Protein AF-A0AAW8L0X0-F1 (afdb_monomer_lite)

Sequence (111 aa):
AMCPGYNTEIGFKNVHPFYSKMMTKKLFKYFIHPYQNTWNQLSSIEKVLATTSLEEFEKEYFEMAGFEDYQSYCQAINPIYVFENVKIPLMILNAEDDPVCSIKNLEPYKE

pLDDT: mean 89.3, std 7.29, range [59.38, 97.69]

Secondary structure (DSSP, 8-state):
---TTS-GGGTGGGS-HHHHHHHHHHHIIIIIGGGHHHHTT-TTHHHHHH--SHHHHHHHGGGGGT-SSHHHHHHHH-GGGGGGG--S-------TT-SSS-GGGTGGG--

Radius of gyration: 15.94 Å; chains: 1; bounding box: 37×30×42 Å

Structure (mmCIF, N/CA/C/O backbone):
data_AF-A0AAW8L0X0-F1
#
_entry.id   AF-A0AAW8L0X0-F1
#
loop_
_atom_site.group_PDB
_atom_site.id
_atom_site.type_symbol
_atom_site.label_atom_id
_atom_site.label_alt_id
_atom_site.label_comp_id
_atom_site.label_asym_id
_atom_site.label_entity_id
_atom_site.label_seq_id
_atom_site.pdbx_PDB_ins_code
_atom_site.Cartn_x
_atom_site.Cartn_y
_atom_site.Cartn_z
_atom_site.occupancy
_atom_site.B_iso_or_equiv
_atom_site.auth_seq_id
_atom_site.auth_comp_id
_atom_site.auth_asym_id
_atom_site.auth_atom_id
_atom_site.pdbx_PDB_model_num
ATOM 1 N N . ALA A 1 1 ? 2.992 12.278 -4.310 1.00 61.03 1 ALA A N 1
ATOM 2 C CA . ALA A 1 1 ? 2.890 10.877 -3.845 1.00 61.03 1 ALA A CA 1
ATOM 3 C C . ALA A 1 1 ? 3.703 10.020 -4.802 1.00 61.03 1 ALA A C 1
ATOM 5 O O . ALA A 1 1 ? 3.964 10.487 -5.905 1.00 61.03 1 ALA A O 1
ATOM 6 N N . MET A 1 2 ? 4.141 8.832 -4.393 1.00 74.38 2 MET A N 1
ATOM 7 C CA . MET A 1 2 ? 4.737 7.866 -5.318 1.00 74.38 2 MET A CA 1
ATOM 8 C C . MET A 1 2 ? 3.695 6.777 -5.565 1.00 74.38 2 MET A C 1
ATOM 10 O O . MET A 1 2 ? 3.048 6.304 -4.632 1.00 74.38 2 MET A O 1
ATOM 14 N N . CYS A 1 3 ? 3.454 6.467 -6.830 1.00 65.94 3 CYS A N 1
ATOM 15 C CA . CYS A 1 3 ? 2.325 5.647 -7.252 1.00 65.94 3 CYS A CA 1
ATOM 16 C C . CYS A 1 3 ? 2.528 4.174 -6.918 1.00 65.94 3 CYS A C 1
ATOM 18 O O . CYS A 1 3 ? 3.634 3.670 -7.119 1.00 65.94 3 CYS A O 1
ATOM 20 N N . PRO A 1 4 ? 1.471 3.467 -6.481 1.00 59.38 4 PRO A N 1
ATOM 21 C CA . PRO A 1 4 ? 1.561 2.058 -6.108 1.00 59.38 4 PRO A CA 1
ATOM 22 C C . PRO A 1 4 ? 1.787 1.129 -7.311 1.00 59.38 4 PRO A C 1
ATOM 24 O O . PRO A 1 4 ? 1.965 -0.064 -7.127 1.00 59.38 4 PRO A O 1
ATOM 27 N N . GLY A 1 5 ? 1.780 1.659 -8.542 1.00 70.06 5 GLY A N 1
ATOM 28 C CA . GLY A 1 5 ? 2.093 0.899 -9.757 1.00 70.06 5 GLY A CA 1
ATOM 29 C C . GLY A 1 5 ? 3.571 0.517 -9.913 1.00 70.06 5 GLY A C 1
ATOM 30 O O . GLY A 1 5 ? 3.900 -0.209 -10.844 1.00 70.06 5 GLY A O 1
ATOM 31 N N . TYR A 1 6 ? 4.446 0.996 -9.024 1.00 80.19 6 TYR A N 1
ATOM 32 C CA . TYR A 1 6 ? 5.850 0.582 -8.932 1.00 80.19 6 TYR A CA 1
ATOM 33 C C . TYR A 1 6 ? 6.132 0.109 -7.504 1.00 80.19 6 TYR A C 1
ATOM 35 O O . TYR A 1 6 ? 5.328 -0.624 -6.947 1.00 80.19 6 TYR A O 1
ATOM 43 N N . ASN A 1 7 ? 7.227 0.536 -6.875 1.00 87.25 7 ASN A N 1
ATOM 44 C CA . ASN A 1 7 ? 7.525 0.127 -5.513 1.00 87.25 7 ASN A CA 1
ATOM 45 C C . ASN A 1 7 ? 6.540 0.753 -4.504 1.00 87.25 7 ASN A C 1
ATOM 47 O O . ASN A 1 7 ? 6.536 1.973 -4.291 1.00 87.25 7 ASN A O 1
ATOM 51 N N . THR A 1 8 ? 5.704 -0.083 -3.883 1.00 86.25 8 THR A N 1
ATOM 52 C CA . THR A 1 8 ? 4.682 0.346 -2.914 1.00 86.25 8 THR A CA 1
ATOM 53 C C . THR A 1 8 ? 5.286 0.786 -1.580 1.00 86.25 8 THR A C 1
ATOM 55 O O . THR A 1 8 ? 4.804 1.748 -0.988 1.00 86.25 8 THR A O 1
ATOM 58 N N . GLU A 1 9 ? 6.413 0.201 -1.165 1.00 87.50 9 GLU A N 1
ATOM 59 C CA . GLU A 1 9 ? 7.045 0.438 0.147 1.00 87.50 9 GLU A CA 1
ATOM 60 C C . GLU A 1 9 ? 7.636 1.848 0.319 1.00 87.50 9 GLU A C 1
ATOM 62 O O . GLU A 1 9 ? 7.949 2.291 1.431 1.00 87.50 9 GLU A O 1
ATOM 67 N N . ILE A 1 10 ? 7.817 2.575 -0.787 1.00 84.75 10 ILE A N 1
ATOM 68 C CA . ILE A 1 10 ? 8.247 3.981 -0.786 1.00 84.75 10 ILE A CA 1
ATOM 69 C C . ILE A 1 10 ? 7.117 4.948 -1.163 1.00 84.75 10 ILE A C 1
ATOM 71 O O . ILE A 1 10 ? 7.315 6.169 -1.161 1.00 84.75 10 ILE A O 1
ATOM 75 N N . GLY A 1 11 ? 5.925 4.412 -1.443 1.00 80.62 11 GLY A N 1
ATOM 76 C CA . GLY A 1 11 ? 4.732 5.131 -1.879 1.00 80.62 11 GLY A CA 1
ATOM 77 C C . GLY A 1 11 ? 4.347 6.261 -0.927 1.00 80.62 11 GLY A C 1
ATOM 78 O O . GLY A 1 11 ? 4.371 7.450 -1.277 1.00 80.62 11 GLY A O 1
ATOM 79 N N . PHE A 1 12 ? 4.023 5.879 0.311 1.00 85.94 12 PHE A N 1
ATOM 80 C CA . PHE A 1 12 ? 3.452 6.786 1.308 1.00 85.94 12 PHE A CA 1
ATOM 81 C C . PHE A 1 12 ? 4.471 7.688 2.011 1.00 85.94 12 PHE A C 1
ATOM 83 O O . PHE A 1 12 ? 4.092 8.782 2.435 1.00 85.94 12 PHE A O 1
ATOM 90 N N . LYS A 1 13 ? 5.762 7.320 2.028 1.00 84.12 13 LYS A N 1
ATOM 91 C CA . LYS A 1 13 ? 6.858 8.162 2.559 1.00 84.12 13 LYS A CA 1
ATOM 92 C C . LYS A 1 13 ? 6.928 9.540 1.896 1.00 84.12 13 LYS A C 1
ATOM 94 O O . LYS A 1 13 ? 7.334 10.521 2.508 1.00 84.12 13 LYS A O 1
ATOM 99 N N . ASN A 1 14 ? 6.512 9.611 0.634 1.00 81.94 14 ASN A N 1
ATOM 100 C CA . ASN A 1 14 ? 6.578 10.811 -0.199 1.00 81.94 14 ASN A CA 1
ATOM 101 C C . ASN A 1 14 ? 5.235 11.561 -0.285 1.00 81.94 14 ASN A C 1
ATOM 103 O O . ASN A 1 14 ? 5.038 12.416 -1.156 1.00 81.94 14 ASN A O 1
ATOM 107 N N . VAL A 1 15 ? 4.262 11.222 0.568 1.00 84.69 15 VAL A N 1
ATOM 108 C CA . VAL A 1 15 ? 2.988 11.943 0.649 1.00 84.69 15 VAL A CA 1
ATOM 109 C C . VAL A 1 15 ? 3.132 13.116 1.607 1.00 84.69 15 VAL A C 1
ATOM 111 O O . VAL A 1 15 ? 3.624 12.986 2.723 1.00 84.69 15 VAL A O 1
ATOM 114 N N . HIS A 1 16 ? 2.649 14.280 1.182 1.00 88.25 16 HIS A N 1
ATOM 115 C CA . HIS A 1 16 ? 2.696 15.481 2.002 1.00 88.25 16 HIS A CA 1
ATOM 116 C C . HIS A 1 16 ? 1.976 15.264 3.359 1.00 88.25 16 HIS A C 1
ATOM 118 O O . HIS A 1 16 ? 0.823 14.810 3.360 1.00 88.25 16 HIS A O 1
ATOM 124 N N . PRO A 1 17 ? 2.582 15.629 4.510 1.00 90.00 17 PRO A N 1
ATOM 125 C CA . PRO A 1 17 ? 2.106 15.227 5.841 1.00 90.00 17 PRO A CA 1
ATOM 126 C C . PRO A 1 17 ? 0.650 15.595 6.149 1.00 90.00 17 PRO A C 1
ATOM 128 O O . PRO A 1 17 ? -0.095 14.794 6.713 1.00 90.00 17 PRO A O 1
ATOM 131 N N . PHE A 1 18 ? 0.213 16.789 5.732 1.00 91.69 18 PHE A N 1
ATOM 132 C CA . PHE A 1 18 ? -1.177 17.224 5.913 1.00 91.69 18 PHE A CA 1
ATOM 133 C C . PHE A 1 18 ? -2.172 16.298 5.199 1.00 91.69 18 PHE A C 1
ATOM 135 O O . PHE A 1 18 ? -3.173 15.884 5.786 1.00 91.69 18 PHE A O 1
ATOM 142 N N . TYR A 1 19 ? -1.873 15.940 3.947 1.00 89.62 19 TYR A N 1
ATOM 143 C CA . TYR A 1 19 ? -2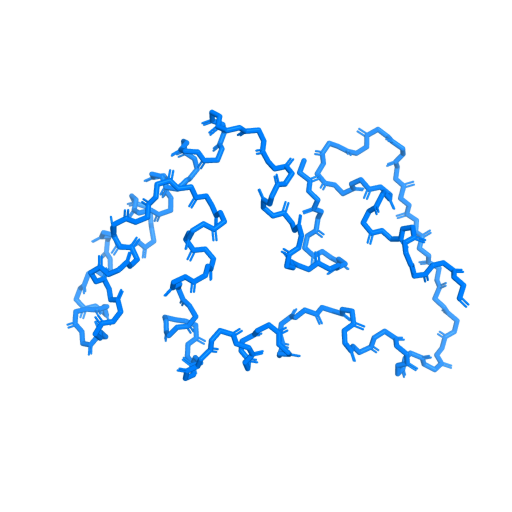.716 15.045 3.163 1.00 89.62 19 TYR A CA 1
ATOM 144 C C . TYR A 1 19 ? -2.673 13.627 3.726 1.00 89.62 19 TYR A C 1
ATOM 146 O O . TYR A 1 19 ? -3.729 13.019 3.859 1.00 89.62 19 TYR A O 1
ATOM 154 N N . SER A 1 20 ? -1.493 13.144 4.130 1.00 92.56 20 SER A N 1
ATOM 155 C CA . SER A 1 20 ? -1.320 11.838 4.777 1.00 92.56 20 SER A CA 1
ATOM 156 C C . SER A 1 20 ? -2.252 11.699 5.987 1.00 92.56 20 SER A C 1
ATOM 158 O O . SER A 1 20 ? -3.143 10.852 6.001 1.00 92.56 20 SER A O 1
ATOM 160 N N . LYS A 1 21 ? -2.178 12.645 6.930 1.00 95.50 21 LYS A N 1
ATOM 161 C CA . LYS A 1 21 ? -3.031 12.664 8.126 1.00 95.50 21 LYS A CA 1
ATOM 162 C C . LYS A 1 21 ? -4.524 12.781 7.809 1.00 95.50 21 LYS A C 1
ATOM 164 O O . LYS A 1 21 ? -5.354 12.134 8.451 1.00 95.50 21 LYS A O 1
ATOM 169 N N . MET A 1 22 ? -4.900 13.628 6.847 1.00 95.94 22 MET A N 1
ATOM 170 C CA . MET A 1 22 ? -6.302 13.779 6.439 1.00 95.94 22 MET A CA 1
ATOM 171 C C . MET A 1 22 ? -6.848 12.478 5.836 1.00 95.94 22 MET A C 1
ATOM 173 O O . MET A 1 22 ? -7.975 12.084 6.141 1.00 95.94 22 MET A O 1
ATOM 177 N N . MET A 1 23 ? -6.068 11.822 4.979 1.00 94.62 23 MET A N 1
ATOM 178 C CA . MET A 1 23 ? -6.480 10.606 4.288 1.00 94.62 23 MET A CA 1
ATOM 179 C C . MET A 1 23 ? -6.581 9.414 5.239 1.00 94.62 23 MET A C 1
ATOM 181 O O . MET A 1 23 ? -7.582 8.710 5.162 1.00 94.62 23 MET A O 1
ATOM 185 N N . THR A 1 24 ? -5.670 9.250 6.206 1.00 96.38 24 THR A N 1
ATOM 186 C CA . THR A 1 24 ? -5.792 8.210 7.249 1.00 96.38 24 THR A CA 1
ATOM 187 C C . THR A 1 24 ? -7.110 8.323 8.014 1.00 96.38 24 THR A C 1
ATOM 189 O O . THR A 1 24 ? -7.841 7.346 8.157 1.00 96.38 24 THR A O 1
ATOM 192 N N . LYS A 1 25 ? -7.518 9.542 8.398 1.00 97.06 25 LYS A N 1
ATOM 193 C CA . LYS A 1 25 ? -8.832 9.758 9.034 1.00 97.06 25 LYS A CA 1
ATOM 194 C C . LYS A 1 25 ? -10.003 9.364 8.131 1.00 97.06 25 LYS A C 1
ATOM 196 O O . LYS A 1 25 ? -11.018 8.866 8.617 1.00 97.06 25 LYS A O 1
ATOM 201 N N . LYS A 1 26 ? -9.892 9.605 6.820 1.00 97.31 26 LYS A N 1
A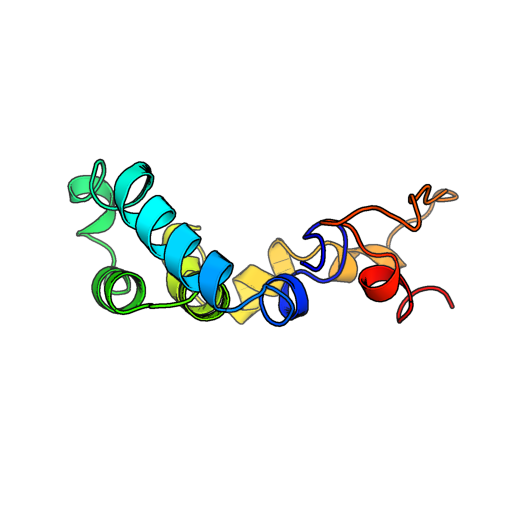TOM 202 C CA . LYS A 1 26 ? -10.912 9.175 5.853 1.00 97.31 26 LYS A CA 1
ATOM 203 C C . LYS A 1 26 ? -10.942 7.652 5.718 1.00 97.31 26 LYS A C 1
ATOM 205 O O . LYS A 1 26 ? -12.041 7.110 5.645 1.00 97.31 26 LYS A O 1
ATOM 210 N N . LEU A 1 27 ? -9.791 6.976 5.742 1.00 96.38 27 LEU A N 1
ATOM 211 C CA . LEU A 1 27 ? -9.732 5.513 5.731 1.00 96.38 27 LEU A CA 1
ATOM 212 C C . LEU A 1 27 ? -10.502 4.930 6.917 1.00 96.38 27 LEU A C 1
ATOM 214 O O . LEU A 1 27 ? -11.388 4.100 6.724 1.00 96.38 27 LEU A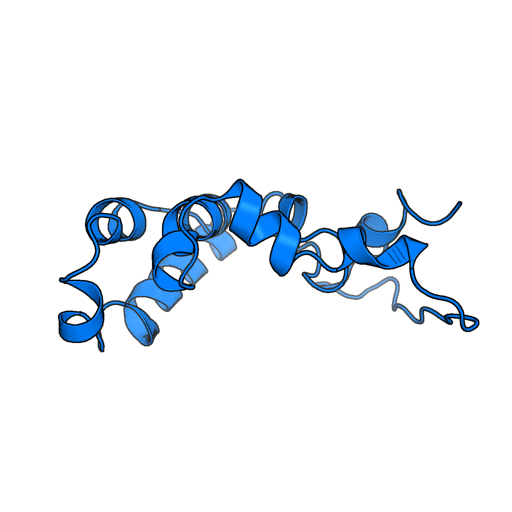 O 1
ATOM 218 N N . PHE A 1 28 ? -10.272 5.456 8.122 1.00 96.44 28 PHE A N 1
ATOM 219 C CA . PHE A 1 28 ? -11.032 5.039 9.299 1.00 96.44 28 PHE A CA 1
ATOM 220 C C . PHE A 1 28 ? -12.530 5.290 9.144 1.00 96.44 28 PHE A C 1
ATOM 222 O O . PHE A 1 28 ? -13.333 4.380 9.342 1.00 96.44 28 PHE A O 1
ATOM 229 N N . LYS A 1 29 ? -12.912 6.506 8.736 1.00 97.69 29 LYS A N 1
ATOM 230 C CA . LYS A 1 29 ? -14.317 6.902 8.580 1.00 97.69 29 LYS A CA 1
ATOM 231 C C . LYS A 1 29 ? -15.088 6.008 7.608 1.00 97.69 29 LYS A C 1
ATOM 233 O O . LYS A 1 29 ? -16.252 5.725 7.873 1.00 97.69 29 LYS A O 1
ATOM 238 N N . TYR A 1 30 ? -14.482 5.627 6.486 1.00 96.75 30 TYR A N 1
ATOM 239 C CA . TYR A 1 30 ? -15.200 4.957 5.399 1.00 96.75 30 TYR A CA 1
ATOM 240 C C . TYR A 1 30 ? -14.988 3.441 5.346 1.00 96.75 30 TYR A C 1
ATOM 242 O O . TYR A 1 30 ? -15.883 2.745 4.875 1.00 96.75 30 TYR A O 1
ATOM 250 N N . PHE A 1 31 ? -13.861 2.922 5.842 1.00 94.44 31 PHE A N 1
ATOM 251 C CA . PHE A 1 31 ? -13.502 1.506 5.676 1.00 94.44 31 PHE A CA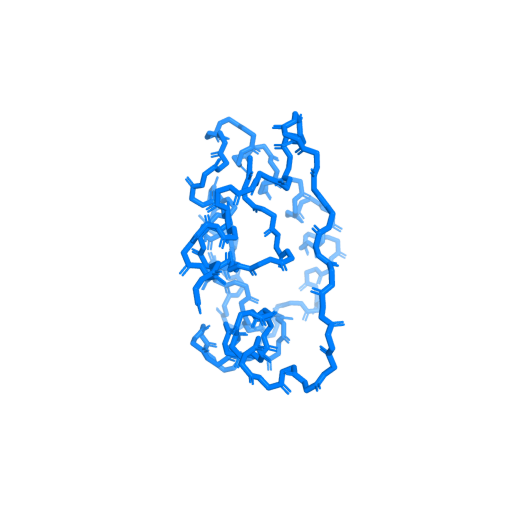 1
ATOM 252 C C . PHE A 1 31 ? -13.294 0.748 6.987 1.00 94.44 31 PHE A C 1
ATOM 254 O O . PHE A 1 31 ? -13.435 -0.472 7.003 1.00 94.44 31 PHE A O 1
ATOM 261 N N . ILE A 1 32 ? -13.010 1.438 8.096 1.00 93.94 32 ILE A N 1
ATOM 262 C CA . ILE A 1 32 ? -12.803 0.765 9.386 1.00 93.94 32 ILE A CA 1
ATOM 263 C C . ILE A 1 32 ? -14.050 0.875 10.264 1.00 93.94 32 ILE A C 1
ATOM 265 O O . ILE A 1 32 ? -14.661 -0.136 10.599 1.00 93.94 32 ILE A O 1
ATOM 269 N N . HIS A 1 33 ? -14.480 2.096 10.592 1.00 94.94 33 HIS A N 1
ATOM 270 C CA . HIS A 1 33 ? -15.601 2.330 11.506 1.00 94.94 33 HIS A CA 1
ATOM 271 C C . HIS A 1 33 ? -16.928 1.699 11.052 1.00 94.94 33 HIS A C 1
ATOM 273 O O . HIS A 1 33 ? -17.579 1.074 11.887 1.00 94.94 33 HIS A O 1
ATOM 279 N N . PRO A 1 34 ? -17.334 1.776 9.767 1.00 96.50 34 PRO A N 1
ATOM 280 C CA . PRO A 1 34 ? -18.595 1.171 9.330 1.00 96.50 34 PRO A CA 1
ATOM 281 C C . PRO A 1 34 ? -18.613 -0.362 9.417 1.00 96.50 34 PRO A C 1
ATOM 283 O O . PRO A 1 34 ? -19.686 -0.957 9.439 1.00 96.50 34 PRO A O 1
ATOM 286 N N . TYR A 1 35 ? -17.439 -0.996 9.481 1.00 94.75 35 TYR A N 1
ATOM 287 C CA . TYR A 1 35 ? -17.273 -2.448 9.433 1.00 94.75 35 TYR A CA 1
ATOM 288 C C . TYR A 1 35 ? -16.584 -2.997 10.691 1.00 94.75 35 TYR A C 1
ATOM 290 O O . TYR A 1 35 ? -15.985 -4.064 10.647 1.00 94.75 35 TYR A O 1
ATOM 298 N N . GLN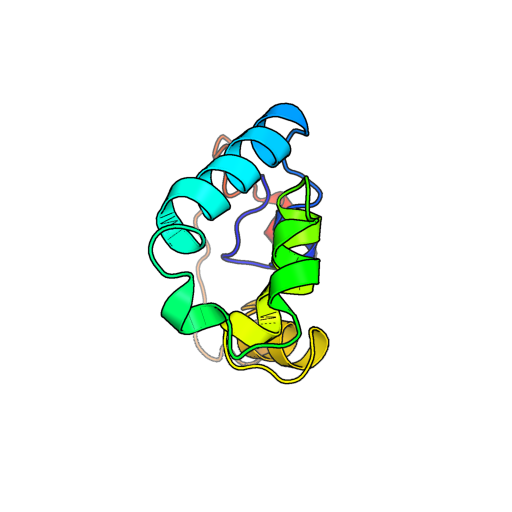 A 1 36 ? -16.677 -2.299 11.830 1.00 91.19 36 GLN A N 1
ATOM 299 C CA . GLN A 1 36 ? -16.005 -2.693 13.079 1.00 91.19 36 GLN A CA 1
ATOM 300 C C . GLN A 1 36 ? -16.266 -4.146 13.478 1.00 91.19 36 GLN A C 1
ATOM 302 O O . GLN A 1 36 ? -15.332 -4.851 13.834 1.00 91.19 36 GLN A O 1
ATOM 307 N N . ASN A 1 37 ? -17.501 -4.634 13.340 1.00 92.62 37 ASN A N 1
ATOM 308 C CA . ASN A 1 37 ? -17.830 -6.023 13.671 1.00 92.62 37 ASN A CA 1
ATOM 309 C C . ASN A 1 37 ? -17.037 -7.045 12.837 1.00 92.62 37 ASN A C 1
ATOM 311 O O . ASN A 1 37 ? -16.710 -8.108 13.350 1.00 92.62 37 ASN A O 1
ATOM 315 N N . THR A 1 38 ? -16.693 -6.712 11.589 1.00 92.50 38 THR A N 1
ATOM 316 C CA . THR A 1 38 ? -15.828 -7.534 10.728 1.00 92.50 38 THR A CA 1
ATOM 317 C C . THR A 1 38 ? -14.389 -7.555 11.239 1.00 92.50 38 THR A C 1
ATOM 319 O O . THR A 1 38 ? -13.686 -8.548 11.083 1.00 92.50 38 THR A O 1
ATOM 322 N N . TRP A 1 39 ? -13.936 -6.466 11.855 1.00 91.25 39 TRP A N 1
ATOM 323 C CA . TRP A 1 39 ? -12.538 -6.281 12.239 1.00 91.25 39 TRP A CA 1
ATOM 324 C C . TRP A 1 39 ? -12.241 -6.619 13.700 1.00 91.25 39 TRP A C 1
ATOM 326 O O . TRP A 1 39 ? -11.100 -6.925 14.018 1.00 91.25 39 TRP A O 1
ATOM 336 N N . ASN A 1 40 ? -13.249 -6.638 14.577 1.00 86.62 40 ASN A N 1
ATOM 337 C CA . ASN A 1 40 ? -13.096 -6.879 16.020 1.00 86.62 40 ASN A CA 1
ATOM 338 C C . ASN A 1 40 ? -12.453 -8.233 16.377 1.00 86.62 40 ASN A C 1
ATOM 340 O O . ASN A 1 40 ? -11.999 -8.419 17.500 1.00 86.62 40 ASN A O 1
ATOM 344 N N . GLN A 1 41 ? -12.440 -9.183 15.443 1.00 87.94 41 GLN A N 1
ATOM 345 C CA . GLN A 1 41 ? -11.795 -10.490 15.596 1.00 87.94 41 GLN A CA 1
ATOM 346 C C . GLN A 1 41 ? -10.277 -10.467 15.351 1.00 87.94 41 GLN A C 1
ATOM 348 O O . GLN A 1 41 ? -9.595 -11.421 15.713 1.00 87.94 41 GLN A O 1
ATOM 353 N N . LEU A 1 42 ? -9.750 -9.404 14.736 1.00 89.44 42 LEU A N 1
ATOM 354 C CA . LEU A 1 42 ? -8.327 -9.256 14.442 1.00 89.44 42 LEU A CA 1
ATOM 355 C C . LEU A 1 42 ? -7.624 -8.530 15.589 1.00 89.44 42 LEU A C 1
ATOM 357 O O . LEU A 1 42 ? -8.018 -7.429 15.970 1.00 89.44 42 LEU A O 1
ATOM 361 N N . SER A 1 43 ? -6.536 -9.106 16.098 1.00 84.19 43 SER A N 1
ATOM 362 C CA . SER A 1 43 ? -5.721 -8.499 17.161 1.00 84.19 43 SER A CA 1
ATOM 363 C C . SER A 1 43 ? -5.032 -7.196 16.744 1.00 84.19 43 SER A C 1
ATOM 365 O O . SER A 1 43 ? -4.728 -6.358 17.589 1.00 84.19 43 SER A O 1
ATOM 367 N N . SER A 1 44 ? -4.787 -7.003 15.448 1.00 87.06 44 SER A N 1
ATOM 368 C CA . SER A 1 44 ? -4.153 -5.804 14.883 1.00 87.06 44 SER A CA 1
ATOM 369 C C . SER A 1 44 ? -5.047 -4.568 14.843 1.00 87.06 44 SER A C 1
ATOM 371 O O . SER A 1 44 ? -4.529 -3.466 14.658 1.00 87.06 44 SER A O 1
ATOM 373 N N . ILE A 1 45 ? -6.366 -4.695 15.034 1.00 92.19 45 ILE A N 1
ATOM 374 C CA . ILE A 1 45 ? -7.286 -3.568 14.821 1.00 92.19 45 ILE A CA 1
ATOM 375 C C . ILE A 1 45 ? -6.971 -2.365 15.720 1.00 92.19 45 ILE A C 1
ATOM 377 O O . ILE A 1 45 ? -7.075 -1.219 15.281 1.00 92.19 45 ILE A O 1
ATOM 381 N N . GLU A 1 46 ? -6.518 -2.606 16.953 1.00 92.94 46 GLU A N 1
ATOM 382 C CA . GLU A 1 46 ? -6.102 -1.541 17.871 1.00 92.94 46 GLU A CA 1
ATOM 383 C C . GLU A 1 46 ? -4.862 -0.796 17.362 1.00 92.94 46 GLU A C 1
ATOM 385 O O . GLU A 1 46 ? -4.810 0.433 17.433 1.00 92.94 46 GLU A O 1
ATOM 390 N N . LYS A 1 47 ? -3.893 -1.519 16.784 1.00 95.06 47 LYS A N 1
ATOM 391 C CA . LYS A 1 47 ? -2.692 -0.918 16.188 1.00 95.06 47 LYS A CA 1
ATOM 392 C C . LYS A 1 47 ? -3.052 -0.083 14.966 1.00 95.06 47 LYS A C 1
ATOM 394 O O . LYS A 1 47 ? -2.623 1.063 14.869 1.00 95.06 47 LYS A O 1
ATOM 399 N N . VAL A 1 48 ? -3.918 -0.606 14.093 1.00 95.56 48 VAL A N 1
ATOM 400 C CA . VAL A 1 48 ? -4.414 0.115 12.912 1.00 95.56 48 VAL A CA 1
ATOM 401 C C . VAL A 1 48 ? -5.100 1.417 13.317 1.00 95.56 48 VAL A C 1
ATOM 403 O O . VAL A 1 48 ? -4.802 2.465 12.746 1.00 95.56 48 VAL A O 1
ATOM 406 N N . LEU A 1 49 ? -5.978 1.385 14.323 1.00 95.25 49 LEU A N 1
ATOM 407 C CA . LEU A 1 49 ? -6.694 2.569 14.813 1.00 95.25 49 LEU A CA 1
ATOM 408 C C . LEU A 1 49 ? -5.786 3.597 15.509 1.00 95.25 49 LEU A C 1
ATOM 410 O O . LEU A 1 49 ? -6.161 4.768 15.596 1.00 95.25 49 LEU A O 1
ATOM 414 N N . ALA A 1 50 ? -4.602 3.192 15.977 1.00 96.50 50 ALA A N 1
ATOM 415 C CA . ALA A 1 50 ? -3.604 4.090 16.555 1.00 96.50 50 ALA A CA 1
ATOM 416 C C . ALA A 1 50 ? -2.782 4.856 15.498 1.00 96.50 50 ALA A C 1
ATOM 418 O O . ALA A 1 50 ? -2.096 5.820 15.842 1.00 96.50 50 ALA A O 1
ATOM 419 N N . THR A 1 51 ? -2.856 4.463 14.222 1.00 97.12 51 THR A N 1
ATOM 420 C CA . THR A 1 51 ? -2.080 5.094 13.145 1.00 97.12 51 THR A CA 1
ATOM 421 C C . THR A 1 51 ? -2.554 6.516 12.836 1.00 97.12 51 THR A C 1
ATOM 423 O O . THR A 1 51 ? -3.736 6.862 12.923 1.00 97.12 51 THR A O 1
ATOM 426 N N . THR A 1 52 ? -1.612 7.380 12.462 1.00 96.12 52 THR A N 1
ATOM 427 C CA . THR A 1 52 ? -1.855 8.815 12.238 1.00 96.12 52 THR A CA 1
ATOM 428 C C . THR A 1 52 ? -1.469 9.297 10.844 1.00 96.12 52 THR A C 1
ATOM 430 O O . THR A 1 52 ? -1.823 10.418 10.459 1.00 96.12 52 THR A O 1
ATOM 433 N N . SER A 1 53 ? -0.780 8.450 10.080 1.00 95.62 53 SER A N 1
ATOM 434 C CA . SER A 1 53 ? -0.320 8.697 8.716 1.00 95.62 53 SER A CA 1
ATOM 435 C C . SER A 1 53 ? -0.637 7.509 7.804 1.00 95.62 53 SER A C 1
ATOM 437 O O . SER A 1 53 ? -0.985 6.426 8.273 1.00 95.62 53 SER A O 1
ATOM 439 N N . LEU A 1 54 ? -0.585 7.714 6.485 1.00 93.38 54 LEU A N 1
ATOM 440 C CA . LEU A 1 54 ? -0.831 6.643 5.514 1.00 93.38 54 LEU A CA 1
ATOM 441 C C . LEU A 1 54 ? 0.267 5.576 5.544 1.00 93.38 54 LEU A C 1
ATOM 443 O O . LEU A 1 54 ? -0.033 4.406 5.356 1.00 93.38 54 LEU A O 1
ATOM 447 N N . GLU A 1 55 ? 1.515 5.976 5.806 1.00 92.19 55 GLU A N 1
ATOM 448 C CA . GLU A 1 55 ? 2.642 5.046 5.932 1.00 92.19 55 GLU A CA 1
ATOM 449 C C . GLU A 1 55 ? 2.482 4.144 7.162 1.00 92.19 55 GLU A C 1
ATOM 451 O O . GLU A 1 55 ? 2.700 2.942 7.079 1.00 92.19 55 GLU A O 1
ATOM 456 N N . GLU A 1 56 ? 2.079 4.709 8.304 1.00 94.75 56 GLU A N 1
ATOM 457 C CA . GLU A 1 56 ? 1.776 3.914 9.501 1.00 94.75 56 GLU A CA 1
ATOM 458 C C . GLU A 1 56 ? 0.593 2.976 9.250 1.00 94.75 56 GLU A C 1
ATOM 460 O O . GLU A 1 56 ? 0.663 1.801 9.589 1.00 94.75 56 GLU A O 1
ATOM 465 N N . PHE A 1 57 ? -0.474 3.477 8.615 1.00 94.81 57 PHE A N 1
ATOM 466 C CA . PHE A 1 57 ? -1.641 2.665 8.276 1.00 94.81 57 PHE A CA 1
ATOM 467 C C . PHE A 1 57 ? -1.263 1.460 7.406 1.00 94.81 57 PHE A C 1
ATOM 469 O O . PHE A 1 57 ? -1.652 0.339 7.720 1.00 94.81 57 PHE A O 1
ATOM 476 N N . GLU A 1 58 ? -0.482 1.671 6.342 1.00 91.44 58 GLU A N 1
ATOM 477 C CA . GLU A 1 58 ? -0.008 0.597 5.462 1.00 91.44 58 GLU A CA 1
ATOM 478 C C . GLU A 1 58 ? 0.754 -0.494 6.237 1.00 91.44 58 GLU A C 1
ATOM 480 O O . GLU A 1 58 ? 0.542 -1.684 6.012 1.00 91.44 58 GLU A O 1
ATOM 485 N N . LYS A 1 59 ? 1.615 -0.094 7.176 1.00 92.62 59 LYS A N 1
ATOM 486 C CA . LYS A 1 59 ? 2.444 -1.028 7.947 1.00 92.62 59 LYS A CA 1
ATOM 487 C C . LYS A 1 59 ? 1.673 -1.851 8.966 1.00 92.62 59 LYS A C 1
ATOM 489 O O . LYS A 1 59 ? 2.163 -2.901 9.357 1.00 92.62 59 LYS A O 1
ATOM 494 N N . GLU A 1 60 ? 0.497 -1.396 9.387 1.00 94.88 60 GLU A N 1
ATOM 495 C CA . GLU A 1 60 ? -0.311 -2.089 10.395 1.00 94.88 60 GLU A CA 1
ATOM 496 C C . GLU A 1 60 ? -1.512 -2.838 9.794 1.00 94.88 60 GLU A C 1
ATOM 498 O O . GLU A 1 60 ? -2.020 -3.768 10.415 1.00 94.88 60 GLU A O 1
ATOM 503 N N . TYR A 1 61 ? -1.989 -2.477 8.593 1.00 93.31 61 TYR A N 1
ATOM 504 C CA . TYR A 1 61 ? -3.226 -3.060 8.046 1.00 93.31 61 TYR A CA 1
ATOM 505 C C . TYR A 1 61 ? -3.061 -4.443 7.388 1.00 93.31 61 TYR A C 1
ATOM 507 O O . TYR A 1 61 ? -4.068 -5.036 7.001 1.00 93.31 61 TYR A O 1
ATOM 515 N N . PHE A 1 62 ? -1.841 -4.975 7.251 1.00 93.81 62 PHE A N 1
ATOM 516 C CA . PHE A 1 62 ? -1.566 -6.207 6.491 1.00 93.81 62 PHE A CA 1
ATOM 517 C C . PHE A 1 62 ? -2.407 -7.418 6.944 1.00 93.81 62 PHE A C 1
ATOM 519 O O . PHE A 1 62 ? -2.882 -8.181 6.102 1.00 93.81 62 PHE A O 1
ATOM 526 N N . GLU A 1 63 ? -2.689 -7.555 8.245 1.00 93.62 63 GLU A N 1
ATOM 527 C CA . GLU A 1 63 ? -3.573 -8.613 8.765 1.00 93.62 63 GLU A CA 1
ATOM 528 C C . GLU A 1 63 ? -5.014 -8.454 8.263 1.00 93.62 63 GLU A C 1
ATOM 530 O O . GLU A 1 63 ? -5.687 -9.435 7.952 1.00 93.62 63 GLU A O 1
ATOM 535 N N . MET A 1 64 ? -5.486 -7.214 8.109 1.00 92.62 64 MET A N 1
ATOM 536 C CA . MET A 1 64 ? -6.803 -6.921 7.533 1.00 92.62 64 MET A CA 1
ATOM 537 C C . MET A 1 64 ? -6.867 -7.268 6.040 1.00 92.62 64 MET A C 1
ATOM 539 O O . MET A 1 64 ? -7.953 -7.519 5.518 1.00 92.62 64 MET A O 1
ATOM 543 N N . ALA A 1 65 ? -5.718 -7.296 5.358 1.00 92.44 65 ALA A N 1
ATOM 544 C CA . ALA A 1 65 ? -5.580 -7.785 3.988 1.00 92.44 65 ALA A CA 1
ATOM 545 C C . ALA A 1 65 ? -5.404 -9.315 3.904 1.00 92.44 65 ALA A C 1
ATOM 547 O O . ALA A 1 65 ? -5.327 -9.851 2.800 1.00 92.44 65 ALA A O 1
ATOM 548 N N . GLY A 1 66 ? -5.376 -10.019 5.043 1.00 93.38 66 GLY A N 1
ATOM 549 C CA . GLY A 1 66 ? -5.270 -11.477 5.114 1.00 93.38 66 GLY A CA 1
ATOM 550 C C . GLY A 1 66 ? -3.841 -12.020 5.152 1.00 93.38 66 GLY A C 1
ATOM 551 O O . GLY A 1 66 ? -3.649 -13.199 4.863 1.00 93.38 66 GLY A O 1
ATOM 552 N N . PHE A 1 67 ? -2.849 -11.191 5.487 1.00 95.44 67 PHE A N 1
ATOM 553 C CA . PHE A 1 67 ? -1.447 -11.600 5.596 1.00 95.44 67 PHE A CA 1
ATOM 554 C C . PHE A 1 67 ? -1.013 -11.758 7.052 1.00 95.44 67 PHE A C 1
ATOM 556 O O . PHE A 1 67 ? -1.480 -11.039 7.930 1.00 95.44 67 PHE A O 1
ATOM 563 N N . GLU A 1 68 ? -0.097 -12.689 7.307 1.00 93.25 68 GLU A N 1
ATOM 564 C CA . GLU A 1 68 ? 0.407 -12.970 8.659 1.00 93.25 68 GLU A CA 1
ATOM 565 C C . GLU A 1 68 ? 1.442 -11.939 9.125 1.00 93.25 68 GLU A C 1
ATOM 567 O O . GLU A 1 68 ? 1.595 -11.703 10.323 1.00 93.25 68 GLU A O 1
ATOM 572 N N . ASP A 1 69 ? 2.147 -11.310 8.184 1.00 93.88 69 ASP A N 1
ATOM 573 C CA . ASP A 1 69 ? 3.199 -10.344 8.462 1.00 93.88 69 ASP A CA 1
ATOM 574 C C . ASP A 1 69 ? 3.327 -9.305 7.335 1.00 93.88 69 ASP A C 1
ATOM 576 O O . ASP A 1 69 ? 2.886 -9.502 6.199 1.00 93.88 69 ASP A O 1
ATOM 580 N N . TYR A 1 70 ? 3.953 -8.171 7.652 1.00 93.06 70 TYR A N 1
ATOM 581 C CA . TYR A 1 70 ? 4.120 -7.073 6.702 1.00 93.06 70 TYR A CA 1
ATOM 582 C C . TYR A 1 70 ? 5.017 -7.439 5.509 1.00 93.06 70 TYR A C 1
ATOM 584 O O . TYR A 1 70 ? 4.786 -6.966 4.398 1.00 93.06 70 TYR A O 1
ATOM 592 N N . GLN A 1 71 ? 6.032 -8.286 5.707 1.00 94.12 71 GLN A N 1
ATOM 593 C CA . GLN A 1 71 ? 6.956 -8.657 4.638 1.00 94.12 71 GLN A CA 1
ATOM 594 C C . GLN A 1 71 ? 6.266 -9.556 3.606 1.00 94.12 71 GLN A C 1
ATOM 596 O O . GLN A 1 71 ? 6.421 -9.317 2.408 1.00 94.12 71 GLN A O 1
ATOM 601 N N . SER A 1 72 ? 5.484 -10.550 4.037 1.00 95.81 72 SER A N 1
ATOM 602 C CA . SER A 1 72 ? 4.707 -11.398 3.125 1.00 95.81 72 SER A CA 1
ATOM 603 C C . SER A 1 72 ? 3.650 -10.600 2.362 1.00 95.81 72 SER A C 1
ATOM 605 O O . SER A 1 72 ? 3.486 -10.805 1.158 1.00 95.81 72 SER A O 1
ATOM 607 N N . TYR A 1 73 ? 3.008 -9.631 3.020 1.00 95.00 73 TYR A N 1
ATOM 608 C CA . TYR A 1 73 ? 2.125 -8.666 2.367 1.00 95.00 73 TYR A CA 1
ATOM 609 C C . TYR A 1 73 ? 2.848 -7.874 1.268 1.00 95.00 73 TYR A C 1
ATOM 611 O O . TYR A 1 73 ? 2.415 -7.904 0.113 1.00 95.00 73 TYR A O 1
ATOM 619 N N . CYS A 1 74 ? 3.980 -7.231 1.581 1.00 92.88 74 CYS A N 1
ATOM 620 C CA . CYS A 1 74 ? 4.774 -6.494 0.593 1.00 92.88 74 CYS A CA 1
ATOM 621 C C . CYS A 1 74 ? 5.180 -7.389 -0.580 1.00 92.88 74 CYS A C 1
ATOM 623 O O . CYS A 1 74 ? 4.991 -7.007 -1.733 1.00 92.88 74 CYS A O 1
ATOM 625 N N . GLN A 1 75 ? 5.674 -8.598 -0.302 1.00 93.56 75 GLN A N 1
ATOM 626 C CA . GLN A 1 75 ? 6.112 -9.545 -1.326 1.00 93.56 75 GLN A CA 1
ATOM 627 C C . GLN A 1 75 ? 4.989 -9.924 -2.302 1.00 93.56 75 GLN A C 1
ATOM 629 O O . GLN A 1 75 ? 5.246 -10.130 -3.488 1.00 93.56 75 GLN A O 1
ATOM 634 N N . ALA A 1 76 ? 3.754 -10.026 -1.808 1.00 93.38 76 ALA A N 1
ATOM 635 C CA . ALA A 1 76 ? 2.603 -10.430 -2.603 1.00 93.38 76 ALA A CA 1
ATOM 636 C C . ALA A 1 76 ? 2.006 -9.292 -3.440 1.00 93.38 76 ALA A C 1
ATOM 638 O O . ALA A 1 76 ? 1.499 -9.545 -4.533 1.00 93.38 76 ALA A O 1
ATOM 639 N N . ILE A 1 77 ? 2.027 -8.058 -2.926 1.00 90.81 77 ILE A N 1
ATOM 640 C CA . ILE A 1 77 ? 1.298 -6.938 -3.536 1.00 90.81 77 ILE A CA 1
ATOM 641 C C . ILE A 1 77 ? 2.189 -5.948 -4.282 1.00 90.81 77 ILE A C 1
ATOM 643 O O . ILE A 1 77 ? 1.681 -5.235 -5.144 1.00 90.81 77 ILE A O 1
ATOM 647 N N . ASN A 1 78 ? 3.486 -5.886 -3.971 1.00 91.50 78 ASN A N 1
ATOM 648 C CA . ASN A 1 78 ? 4.408 -4.931 -4.575 1.00 91.50 78 ASN A CA 1
ATOM 649 C C . ASN A 1 78 ? 4.785 -5.397 -5.999 1.00 91.50 78 ASN A C 1
ATOM 651 O O . ASN A 1 78 ? 5.493 -6.400 -6.149 1.00 91.50 78 ASN A O 1
ATOM 655 N N . PRO A 1 79 ? 4.358 -4.680 -7.061 1.00 88.88 79 PRO A N 1
ATOM 656 C CA . PRO A 1 79 ? 4.600 -5.072 -8.451 1.00 88.88 79 PRO A CA 1
ATOM 657 C C . PRO A 1 79 ? 6.077 -5.250 -8.797 1.00 88.88 79 PRO A C 1
ATOM 659 O O . PRO A 1 79 ? 6.410 -5.962 -9.746 1.00 88.88 79 PRO A O 1
ATOM 662 N N . ILE A 1 80 ? 6.975 -4.610 -8.045 1.00 88.94 80 ILE A N 1
ATOM 663 C CA . ILE A 1 80 ? 8.390 -4.638 -8.384 1.00 88.94 80 ILE A CA 1
ATOM 664 C C . ILE A 1 80 ? 9.017 -6.023 -8.240 1.00 88.94 80 ILE A C 1
ATOM 666 O O . ILE A 1 80 ? 9.899 -6.382 -9.016 1.00 88.94 80 ILE A O 1
ATOM 670 N N . TYR A 1 81 ? 8.511 -6.851 -7.326 1.00 91.25 81 TYR A N 1
ATOM 671 C CA . TYR A 1 81 ? 9.046 -8.194 -7.113 1.00 91.25 81 TYR A CA 1
ATOM 672 C C . TYR A 1 81 ? 8.782 -9.162 -8.268 1.00 91.25 81 TYR A C 1
ATOM 674 O O . TYR A 1 81 ? 9.399 -10.222 -8.337 1.00 91.25 81 TYR A O 1
ATOM 682 N N . VAL A 1 82 ? 7.876 -8.815 -9.185 1.00 89.75 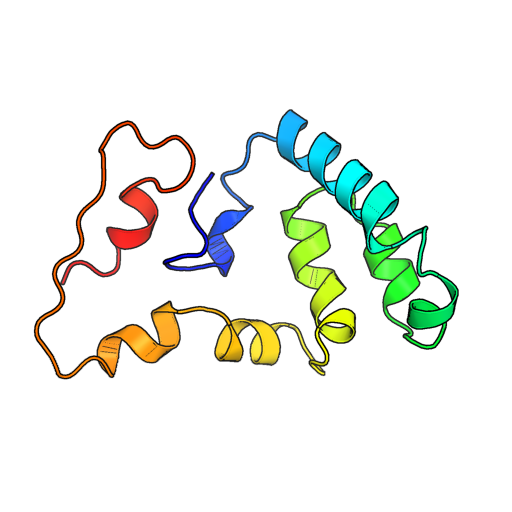82 VAL A N 1
ATOM 683 C CA . VAL A 1 82 ? 7.610 -9.603 -10.395 1.00 89.75 82 VAL A CA 1
ATOM 684 C C . VAL A 1 82 ? 8.128 -8.928 -11.663 1.00 89.75 82 VAL A C 1
ATOM 686 O O . VAL A 1 82 ? 7.972 -9.486 -12.748 1.00 89.75 82 VAL A O 1
ATOM 689 N N . PHE A 1 83 ? 8.765 -7.759 -11.551 1.00 87.88 83 PHE A N 1
ATOM 690 C CA . PHE A 1 83 ? 9.188 -6.964 -12.702 1.00 87.88 83 PHE A CA 1
ATOM 691 C C . PHE A 1 83 ? 10.208 -7.711 -13.581 1.00 87.88 83 PHE A C 1
ATOM 693 O O . PHE A 1 83 ? 10.039 -7.779 -14.795 1.00 87.88 83 PHE A O 1
ATOM 700 N N . GLU A 1 84 ? 11.183 -8.403 -12.979 1.00 87.44 84 GLU A N 1
ATOM 701 C CA . GLU A 1 84 ? 12.179 -9.228 -13.697 1.00 87.44 84 GLU A CA 1
ATOM 702 C C . GLU A 1 84 ? 11.574 -10.461 -14.407 1.00 87.44 84 GLU A C 1
ATOM 704 O O . GLU A 1 84 ? 12.175 -11.071 -15.304 1.00 87.44 84 GLU A O 1
ATOM 709 N N . ASN A 1 85 ? 10.352 -10.849 -14.031 1.00 91.50 85 ASN A N 1
ATOM 710 C CA . ASN A 1 85 ? 9.655 -11.974 -14.647 1.00 91.50 85 ASN A CA 1
ATOM 711 C C . ASN A 1 85 ? 8.946 -11.590 -15.950 1.00 91.50 85 ASN A C 1
ATOM 713 O O . ASN A 1 85 ? 8.496 -12.483 -16.670 1.00 91.50 85 ASN A O 1
ATOM 717 N N . VAL A 1 86 ? 8.873 -10.302 -16.294 1.00 90.44 86 VAL A N 1
ATOM 718 C CA . VAL A 1 86 ? 8.273 -9.830 -17.545 1.00 90.44 86 VAL A CA 1
ATOM 719 C C . VAL A 1 86 ? 9.088 -10.346 -18.739 1.00 90.44 86 VAL A C 1
ATOM 721 O O . VAL A 1 86 ? 10.258 -10.019 -18.908 1.00 90.44 86 VAL A O 1
ATOM 724 N N . LYS A 1 87 ? 8.475 -11.199 -19.574 1.00 94.50 87 LYS A N 1
ATOM 725 C CA . LYS A 1 87 ? 9.126 -11.824 -20.751 1.00 94.50 87 LYS A CA 1
ATOM 726 C C . LYS A 1 87 ? 8.755 -11.186 -22.088 1.00 94.50 87 LYS A C 1
ATOM 728 O O . LYS A 1 87 ? 9.346 -11.521 -23.111 1.00 94.50 87 LYS A O 1
ATOM 733 N N . ILE A 1 88 ? 7.764 -10.302 -22.086 1.00 94.12 88 ILE A N 1
ATOM 734 C CA . ILE A 1 88 ? 7.322 -9.557 -23.265 1.00 94.12 88 ILE A CA 1
ATOM 735 C C . ILE A 1 88 ? 7.850 -8.122 -23.186 1.00 94.12 88 ILE A C 1
ATOM 737 O O . ILE A 1 88 ? 7.946 -7.592 -22.080 1.00 94.12 88 ILE A O 1
ATOM 741 N N . PRO A 1 89 ? 8.175 -7.471 -24.316 1.00 91.56 89 PRO A N 1
ATOM 742 C CA . PRO A 1 89 ? 8.572 -6.068 -24.299 1.00 91.56 89 PRO A CA 1
ATOM 743 C C . PRO A 1 89 ? 7.523 -5.196 -23.597 1.00 91.56 89 PRO A C 1
ATOM 745 O O . PRO A 1 89 ? 6.349 -5.206 -23.970 1.00 91.56 89 PRO A O 1
ATOM 748 N N . LEU A 1 90 ? 7.958 -4.447 -22.583 1.00 88.62 90 LEU A N 1
ATOM 749 C CA . LEU A 1 90 ? 7.125 -3.538 -21.802 1.00 88.62 90 LEU A CA 1
ATOM 750 C C . LEU A 1 90 ? 7.413 -2.094 -22.218 1.00 88.62 90 LEU A C 1
ATOM 752 O O . LEU A 1 90 ? 8.553 -1.640 -22.163 1.00 88.62 90 LEU A O 1
ATOM 756 N N . MET A 1 91 ? 6.369 -1.359 -22.602 1.00 90.44 91 MET A N 1
ATOM 757 C CA . MET A 1 91 ? 6.433 0.088 -22.794 1.00 90.44 91 MET A CA 1
ATOM 758 C C . MET A 1 91 ? 5.790 0.772 -21.590 1.00 90.44 91 MET A C 1
ATOM 760 O O . MET A 1 91 ? 4.617 0.539 -21.302 1.00 90.44 91 MET A O 1
ATOM 764 N N . ILE A 1 92 ? 6.544 1.638 -20.917 1.00 87.00 92 ILE A N 1
ATOM 765 C CA . ILE A 1 92 ? 6.034 2.458 -19.819 1.00 87.00 92 ILE A CA 1
ATOM 766 C C . ILE A 1 92 ? 5.829 3.877 -20.345 1.00 87.00 92 ILE A C 1
ATOM 768 O O . ILE A 1 92 ? 6.782 4.541 -20.748 1.00 87.00 92 ILE A O 1
ATOM 772 N N . LEU A 1 93 ? 4.579 4.338 -20.331 1.00 89.81 93 LEU A N 1
ATOM 773 C CA . LEU A 1 93 ? 4.212 5.712 -20.657 1.00 89.81 93 LEU A CA 1
ATOM 774 C C . LEU A 1 93 ? 3.847 6.445 -19.366 1.00 89.81 93 LEU A C 1
ATOM 776 O O . LEU A 1 93 ? 2.959 6.011 -18.635 1.00 89.81 93 LEU A O 1
ATOM 780 N N . ASN A 1 94 ? 4.531 7.548 -19.079 1.00 87.94 94 ASN A N 1
ATOM 781 C CA . ASN A 1 94 ? 4.314 8.330 -17.868 1.00 87.94 94 ASN A CA 1
ATOM 782 C C . ASN A 1 94 ? 4.409 9.825 -18.183 1.00 87.94 94 ASN A C 1
ATOM 784 O O . ASN A 1 94 ? 5.262 10.235 -18.969 1.00 87.94 94 ASN A O 1
ATOM 788 N N . ALA A 1 95 ? 3.516 10.617 -17.592 1.00 89.44 95 ALA A N 1
ATOM 789 C CA . ALA A 1 95 ? 3.533 12.066 -17.721 1.00 89.44 95 ALA A CA 1
ATOM 790 C C . ALA A 1 95 ? 4.464 12.669 -16.660 1.00 89.44 95 ALA A C 1
ATOM 792 O O . ALA A 1 95 ? 4.431 12.265 -15.498 1.00 89.44 95 ALA A O 1
ATOM 793 N N . GLU A 1 96 ? 5.291 13.634 -17.058 1.00 85.56 96 GLU A N 1
ATOM 794 C CA . GLU A 1 96 ? 6.256 14.277 -16.156 1.00 85.56 96 GLU A CA 1
ATOM 795 C C . GLU A 1 96 ? 5.566 15.078 -15.040 1.00 85.56 96 GLU A C 1
ATOM 797 O O . GLU A 1 96 ? 6.082 15.182 -13.927 1.00 85.56 96 GLU A O 1
ATOM 802 N N . ASP A 1 97 ? 4.374 15.601 -15.322 1.00 86.44 97 ASP A N 1
ATOM 803 C CA . ASP A 1 97 ? 3.562 16.416 -14.425 1.00 86.44 97 ASP A CA 1
ATOM 804 C C . ASP A 1 97 ? 2.524 15.614 -13.619 1.00 86.44 97 ASP A C 1
ATOM 806 O O . ASP A 1 97 ? 1.708 16.213 -12.916 1.00 86.44 97 ASP A O 1
ATOM 810 N N . ASP A 1 98 ? 2.560 14.275 -13.658 1.00 85.19 98 ASP A N 1
ATOM 811 C CA . ASP A 1 98 ? 1.648 13.441 -12.870 1.00 85.19 98 ASP A CA 1
ATOM 812 C C . ASP A 1 98 ? 1.896 13.629 -11.351 1.00 85.19 98 ASP A C 1
ATOM 814 O O . ASP A 1 98 ? 2.959 13.261 -10.830 1.00 85.19 98 ASP A O 1
ATOM 818 N N . PRO A 1 99 ? 0.921 14.165 -10.586 1.00 76.50 99 PRO A N 1
ATOM 819 C CA . PRO A 1 99 ? 1.098 14.459 -9.162 1.00 76.50 99 PRO A CA 1
ATOM 820 C C . PRO A 1 99 ? 1.064 13.206 -8.262 1.00 76.50 99 PRO A C 1
ATOM 822 O O . PRO A 1 99 ? 1.371 13.281 -7.060 1.00 76.50 99 PRO A O 1
ATOM 825 N N . VAL A 1 100 ? 0.666 12.056 -8.816 1.00 76.56 100 VAL A N 1
ATOM 826 C CA . VAL A 1 100 ? 0.479 10.783 -8.112 1.00 76.56 100 VAL A CA 1
ATOM 827 C C . VAL A 1 100 ? 1.495 9.741 -8.572 1.00 76.56 100 VAL A C 1
ATOM 829 O O . VAL A 1 100 ? 2.127 9.110 -7.725 1.00 76.56 100 VAL A O 1
ATOM 832 N N . CYS A 1 101 ? 1.680 9.570 -9.882 1.00 80.19 101 CYS A N 1
ATOM 833 C CA . CYS A 1 101 ? 2.599 8.612 -10.494 1.00 80.19 101 CYS A CA 1
ATOM 834 C C . CYS A 1 101 ? 3.859 9.284 -11.028 1.00 80.19 101 CYS A C 1
ATOM 836 O O . CYS A 1 101 ? 4.147 9.237 -12.217 1.00 80.19 101 CYS A O 1
ATOM 838 N N . SER A 1 102 ? 4.651 9.847 -10.111 1.00 84.25 102 SER A N 1
ATOM 839 C CA . SER A 1 102 ? 5.962 10.414 -10.436 1.00 84.25 102 SER A CA 1
ATOM 840 C C . SER A 1 102 ? 6.927 9.358 -10.991 1.00 84.25 102 SER A C 1
ATOM 842 O O . SER A 1 102 ? 7.128 8.306 -10.374 1.00 84.25 102 SER A O 1
ATOM 844 N N . ILE A 1 103 ? 7.599 9.696 -12.100 1.00 85.50 103 ILE A N 1
ATOM 845 C CA . ILE A 1 103 ? 8.626 8.866 -12.752 1.00 85.50 103 ILE A CA 1
ATOM 846 C C . ILE A 1 103 ? 9.759 8.436 -11.811 1.00 85.50 103 ILE A C 1
ATOM 848 O O . ILE A 1 103 ? 10.368 7.388 -12.016 1.00 85.50 103 ILE A O 1
ATOM 852 N N . LYS A 1 104 ? 9.995 9.188 -10.729 1.00 85.50 104 LYS A N 1
ATOM 853 C CA . LYS A 1 104 ? 10.988 8.869 -9.694 1.00 85.50 104 LYS A CA 1
ATOM 854 C C . LYS A 1 104 ? 10.788 7.480 -9.082 1.00 85.50 104 LYS A C 1
ATOM 856 O O . LYS A 1 104 ? 11.748 6.900 -8.593 1.00 85.50 104 LYS A O 1
ATOM 861 N N . ASN A 1 105 ? 9.561 6.939 -9.089 1.00 84.88 105 ASN A N 1
ATOM 862 C CA . ASN A 1 105 ? 9.294 5.596 -8.557 1.00 84.88 105 ASN A CA 1
ATOM 863 C C . ASN A 1 105 ? 9.760 4.471 -9.503 1.00 84.88 105 ASN A C 1
ATOM 865 O O . ASN A 1 105 ? 9.916 3.333 -9.073 1.00 84.88 105 ASN A O 1
ATOM 869 N N . LEU A 1 106 ? 9.999 4.790 -10.780 1.00 85.06 106 LEU A N 1
ATOM 870 C CA . LEU A 1 106 ? 10.558 3.874 -11.775 1.00 85.06 106 LEU A CA 1
ATOM 871 C C . LEU A 1 106 ? 12.076 4.021 -11.925 1.00 85.06 106 LEU A C 1
ATOM 873 O O . LEU A 1 106 ? 12.731 3.063 -12.312 1.00 85.06 106 LEU A O 1
ATOM 877 N N . GLU A 1 107 ? 12.642 5.202 -11.656 1.00 86.62 107 GLU A N 1
ATOM 878 C CA . GLU A 1 107 ? 14.067 5.495 -11.889 1.00 86.62 107 GLU A CA 1
ATOM 879 C C . GLU A 1 107 ? 15.049 4.418 -11.391 1.00 86.62 107 GLU A C 1
ATOM 881 O O . GLU A 1 107 ? 15.950 4.091 -12.163 1.00 86.62 107 GLU A O 1
ATOM 886 N N . PRO A 1 108 ? 14.877 3.804 -10.200 1.00 88.25 108 PRO A N 1
ATOM 887 C CA . PRO A 1 108 ? 15.770 2.741 -9.727 1.00 88.25 108 PRO A CA 1
ATOM 888 C C . PRO A 1 108 ? 15.749 1.439 -10.547 1.00 88.25 108 PRO A C 1
ATOM 890 O O . PRO A 1 108 ? 16.581 0.574 -10.301 1.00 88.25 108 PRO A O 1
ATOM 893 N N . TYR A 1 109 ? 14.800 1.281 -11.475 1.00 84.88 109 TYR A N 1
ATOM 894 C CA . TYR A 1 109 ? 14.506 0.037 -12.203 1.00 84.88 109 TYR A CA 1
ATOM 895 C C . TYR A 1 109 ? 14.572 0.206 -13.729 1.00 84.88 109 TYR A C 1
ATOM 897 O O . TYR A 1 109 ? 13.985 -0.574 -14.476 1.00 84.88 109 TYR A O 1
ATOM 905 N N . LYS A 1 110 ? 15.202 1.287 -14.200 1.00 79.00 110 LYS A N 1
ATOM 906 C CA . LYS A 1 110 ? 15.338 1.592 -15.633 1.00 79.00 110 LYS A CA 1
ATOM 907 C C . LYS A 1 110 ? 16.435 0.789 -16.343 1.00 79.00 110 LYS A C 1
ATOM 909 O O . LYS A 1 110 ? 16.439 0.785 -17.573 1.00 79.00 110 LYS A O 1
ATOM 914 N N . GLU A 1 111 ? 17.350 0.185 -15.592 1.00 68.31 111 GLU A N 1
ATOM 915 C CA . GLU A 1 111 ? 18.472 -0.633 -16.082 1.00 68.31 111 GLU A CA 1
ATOM 916 C C . GLU A 1 111 ? 18.194 -2.120 -15.853 1.00 68.31 111 GLU A C 1
ATOM 918 O O . GLU A 1 111 ? 18.557 -2.914 -16.751 1.00 68.31 111 GLU A O 1
#

Foldseek 3Di:
DAALLAQPLCQFVPDDLVVFQVVLVVCCVPPDVVCVVVPVPPPLSVQCVPDRGNNSNLQRCQVVVVDPHSVVSSCVRRCHVCPVVDPDDDDDDDDCPPPRHHCVSCVVPPD